Protein AF-A0A6B3HV10-F1 (afdb_monomer_lite)

Foldseek 3Di:
DVCVQFVPKDFPDPPVPFAWDPDPPDTDTPDGHIDTDDDPPPDDPPDPDDDD

Radius of gyration: 16.05 Å; chains: 1; bounding box: 33×22×42 Å

Structure (mmCIF, N/CA/C/O backbone):
data_AF-A0A6B3HV10-F1
#
_entry.id   AF-A0A6B3HV10-F1
#
loop_
_atom_site.group_PDB
_atom_site.id
_atom_site.type_symbol
_atom_site.label_atom_id
_atom_site.label_alt_id
_atom_site.label_comp_id
_atom_site.label_asym_id
_atom_site.label_entity_id
_atom_site.label_seq_id
_atom_site.pdbx_PDB_ins_code
_atom_site.Cartn_x
_atom_site.Cartn_y
_atom_site.Cartn_z
_atom_site.occupancy
_atom_site.B_iso_or_equiv
_atom_site.auth_seq_id
_atom_site.auth_comp_id
_atom_site.auth_asym_id
_atom_site.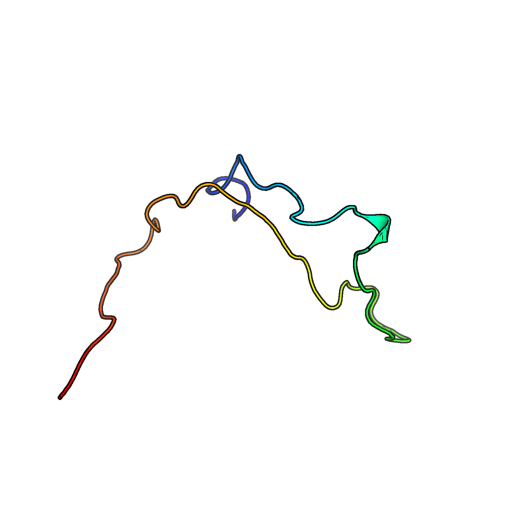auth_atom_id
_atom_site.pdbx_PDB_model_num
ATOM 1 N N . VAL A 1 1 ? -2.880 -12.502 8.239 1.00 61.22 1 VAL A N 1
ATOM 2 C CA . VAL A 1 1 ? -3.012 -11.970 9.620 1.00 61.22 1 VAL A CA 1
ATOM 3 C C . VAL A 1 1 ? -2.483 -10.534 9.786 1.00 61.22 1 VAL A C 1
ATOM 5 O O . VAL A 1 1 ? -2.667 -9.966 10.848 1.00 61.22 1 VAL A O 1
ATOM 8 N N . LEU A 1 2 ? -1.861 -9.911 8.768 1.00 61.81 2 LEU A N 1
ATOM 9 C CA . LEU A 1 2 ? -1.402 -8.509 8.839 1.00 61.81 2 LEU A CA 1
ATOM 10 C C . LEU A 1 2 ? -2.555 -7.495 8.696 1.00 61.81 2 LEU A C 1
ATOM 12 O O . LEU A 1 2 ? -2.647 -6.566 9.487 1.00 61.81 2 LEU A O 1
ATOM 16 N N . LEU A 1 3 ? -3.466 -7.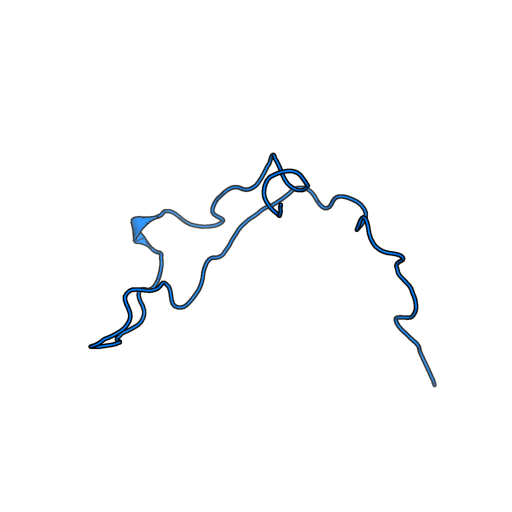732 7.745 1.00 64.56 3 LEU A N 1
ATOM 17 C CA . LEU A 1 3 ? -4.627 -6.867 7.468 1.00 64.56 3 LEU A CA 1
ATOM 18 C C . LEU A 1 3 ? -5.635 -6.785 8.627 1.00 64.56 3 LEU A C 1
ATOM 20 O O . LEU A 1 3 ? -6.383 -5.828 8.722 1.00 64.56 3 LEU A O 1
ATOM 24 N N . ASP A 1 4 ? -5.627 -7.769 9.526 1.00 65.06 4 ASP A N 1
ATOM 25 C CA . ASP A 1 4 ? -6.474 -7.782 10.726 1.00 65.06 4 ASP A CA 1
ATOM 26 C C . ASP A 1 4 ? -5.994 -6.776 11.790 1.00 65.06 4 ASP A C 1
ATOM 28 O O . ASP A 1 4 ? -6.757 -6.330 12.638 1.00 65.06 4 ASP A O 1
ATOM 32 N N . ARG A 1 5 ? -4.707 -6.397 11.742 1.00 62.53 5 ARG A N 1
ATOM 33 C CA . ARG A 1 5 ? -4.083 -5.482 12.712 1.00 62.53 5 ARG A CA 1
ATOM 34 C C . ARG A 1 5 ? -3.943 -4.050 12.211 1.00 62.53 5 ARG A C 1
ATOM 36 O O . ARG A 1 5 ? -3.694 -3.162 13.017 1.00 62.53 5 ARG A O 1
ATOM 43 N N . LEU A 1 6 ? -4.051 -3.844 10.904 1.00 65.75 6 LEU A N 1
ATOM 44 C CA . LEU A 1 6 ? -3.997 -2.538 10.259 1.00 65.75 6 LEU A CA 1
ATOM 45 C C . LEU A 1 6 ? -5.145 -2.487 9.242 1.00 65.75 6 LEU A C 1
ATOM 47 O O . LEU A 1 6 ? -4.917 -2.735 8.058 1.00 65.75 6 LEU A O 1
ATOM 51 N N . PRO A 1 7 ? -6.387 -2.265 9.704 1.00 66.19 7 PRO A N 1
ATOM 52 C CA . PRO A 1 7 ? -7.525 -2.129 8.801 1.00 66.19 7 PRO A CA 1
ATOM 53 C C . PRO A 1 7 ? -7.411 -0.867 7.926 1.00 66.19 7 PRO A C 1
ATOM 55 O O . PRO A 1 7 ? -7.868 -0.886 6.788 1.00 66.19 7 PRO A O 1
ATOM 58 N N . ASP A 1 8 ? -6.735 0.180 8.418 1.00 73.75 8 ASP A N 1
ATOM 59 C CA . ASP A 1 8 ? -6.561 1.473 7.739 1.00 73.75 8 ASP A CA 1
ATOM 60 C C . ASP A 1 8 ? -5.191 1.577 7.037 1.00 73.75 8 ASP A C 1
ATOM 62 O O . ASP A 1 8 ? -4.343 2.388 7.417 1.00 73.75 8 ASP A O 1
ATOM 66 N N . VAL A 1 9 ? -4.924 0.703 6.060 1.00 79.25 9 VAL A N 1
ATOM 67 C CA . VAL A 1 9 ? -3.704 0.764 5.231 1.00 79.25 9 VAL A CA 1
ATOM 68 C C . VAL A 1 9 ? -4.051 1.322 3.863 1.00 79.25 9 VAL A C 1
ATOM 70 O O . VAL A 1 9 ? -4.694 0.645 3.063 1.00 79.25 9 VAL A O 1
ATOM 73 N N . ASP A 1 10 ? -3.535 2.509 3.572 1.00 86.62 10 ASP A N 1
ATOM 74 C CA . ASP A 1 10 ? -3.671 3.157 2.273 1.00 86.62 10 ASP A CA 1
ATOM 75 C C . ASP A 1 10 ? -2.317 3.255 1.567 1.00 86.62 10 ASP A C 1
ATOM 77 O O . ASP A 1 10 ? -1.259 3.307 2.197 1.00 86.62 10 ASP A O 1
ATOM 81 N N . LEU A 1 11 ? -2.322 3.282 0.233 1.00 88.25 11 LEU A N 1
ATOM 82 C CA . LEU A 1 11 ? -1.098 3.540 -0.521 1.00 88.25 11 LEU A CA 1
ATOM 83 C C . LEU A 1 11 ? -0.657 4.990 -0.300 1.00 88.25 11 LEU A C 1
ATOM 85 O O . LEU A 1 11 ? -1.432 5.923 -0.491 1.00 88.25 11 LEU A O 1
ATOM 89 N N . ALA A 1 12 ? 0.616 5.187 0.041 1.00 88.62 12 ALA A N 1
ATOM 90 C CA . ALA A 1 12 ? 1.179 6.527 0.205 1.00 88.62 12 ALA A CA 1
ATOM 91 C C . ALA A 1 12 ? 1.321 7.280 -1.130 1.00 88.62 12 ALA A C 1
ATOM 93 O O . ALA A 1 12 ? 1.532 8.491 -1.142 1.00 88.62 12 ALA A O 1
ATOM 94 N N . VAL A 1 13 ? 1.247 6.558 -2.251 1.00 88.94 13 VAL A N 1
ATOM 95 C CA . VAL A 1 13 ? 1.367 7.080 -3.617 1.00 88.94 13 VAL A CA 1
ATOM 96 C C . VAL A 1 13 ? 0.306 6.440 -4.520 1.00 88.94 13 VAL A C 1
ATOM 98 O O . VAL A 1 13 ? -0.137 5.327 -4.232 1.00 88.94 13 VAL A O 1
ATOM 101 N N . PRO A 1 14 ? -0.088 7.085 -5.634 1.00 86.38 14 PRO A N 1
ATOM 102 C CA . PRO A 1 14 ? -0.966 6.467 -6.626 1.00 86.38 14 PRO A CA 1
ATOM 103 C C . PRO A 1 14 ? -0.403 5.136 -7.142 1.00 86.38 14 PRO A C 1
ATOM 105 O O . PRO A 1 14 ? 0.811 4.986 -7.306 1.00 86.38 14 PRO A O 1
ATOM 108 N N . ALA A 1 15 ? -1.279 4.169 -7.425 1.00 85.12 15 ALA A N 1
ATOM 109 C CA . ALA A 1 15 ? -0.887 2.807 -7.799 1.00 85.12 15 ALA A CA 1
ATOM 110 C C . ALA A 1 15 ? -0.025 2.749 -9.075 1.00 85.12 15 ALA A C 1
ATOM 112 O O . ALA A 1 15 ? 0.778 1.834 -9.259 1.00 85.12 15 ALA A O 1
ATOM 113 N N . GLU A 1 16 ? -0.162 3.744 -9.947 1.00 86.00 16 GLU A N 1
ATOM 114 C CA . GLU A 1 16 ? 0.580 3.892 -11.197 1.00 86.00 16 GLU A CA 1
ATOM 115 C C . GLU A 1 16 ? 2.042 4.290 -10.960 1.00 86.00 16 GLU A C 1
ATOM 117 O O . GLU A 1 16 ? 2.892 4.030 -11.810 1.00 86.00 16 GLU A O 1
ATOM 122 N N . GLN A 1 17 ? 2.343 4.888 -9.802 1.00 87.56 17 GLN A N 1
ATOM 123 C CA . GLN A 1 17 ? 3.696 5.282 -9.397 1.00 87.56 17 GLN A CA 1
ATOM 124 C C . GLN A 1 17 ? 4.445 4.160 -8.666 1.00 87.56 17 GLN A C 1
ATOM 126 O O . GLN A 1 17 ? 5.609 4.327 -8.304 1.00 87.56 17 GLN A O 1
ATOM 131 N N . LEU A 1 18 ? 3.804 3.007 -8.447 1.00 89.00 18 LEU A N 1
ATOM 132 C CA . LEU A 1 18 ? 4.443 1.872 -7.794 1.00 89.00 18 LEU A CA 1
ATOM 133 C C . LEU A 1 18 ? 5.516 1.268 -8.703 1.00 89.00 18 LEU A C 1
ATOM 135 O O . LEU A 1 18 ? 5.239 0.708 -9.769 1.00 89.00 18 LEU A O 1
ATOM 139 N N . THR A 1 19 ? 6.762 1.340 -8.241 1.00 87.19 19 THR A N 1
ATOM 140 C CA . THR A 1 19 ? 7.908 0.790 -8.959 1.00 87.19 19 THR A CA 1
ATOM 141 C C . THR A 1 19 ? 7.808 -0.728 -9.012 1.00 87.19 19 THR A C 1
ATOM 143 O O . THR A 1 19 ? 7.838 -1.420 -7.993 1.00 87.19 19 THR A O 1
ATOM 146 N N . ARG A 1 20 ? 7.723 -1.273 -10.226 1.00 84.06 20 ARG A N 1
ATOM 147 C CA . ARG A 1 20 ? 7.785 -2.719 -10.450 1.00 84.06 20 ARG A CA 1
ATOM 148 C C . ARG A 1 20 ? 9.230 -3.185 -10.422 1.00 84.06 20 ARG A C 1
ATOM 150 O O . ARG A 1 20 ? 10.113 -2.529 -10.975 1.00 84.06 20 ARG A O 1
ATOM 157 N N . ARG A 1 21 ? 9.459 -4.367 -9.851 1.00 83.12 21 ARG A N 1
ATOM 158 C CA . ARG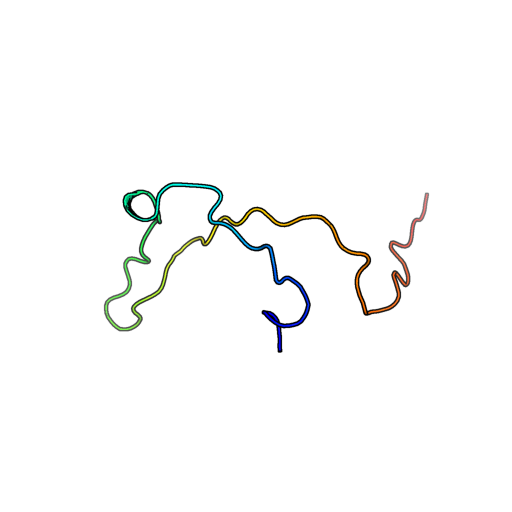 A 1 21 ? 10.770 -5.002 -9.934 1.00 83.12 21 ARG A CA 1
ATOM 159 C C . ARG A 1 21 ? 11.069 -5.381 -11.382 1.00 83.12 21 ARG A C 1
ATOM 161 O O . ARG A 1 21 ? 10.267 -6.097 -11.988 1.00 83.12 21 ARG A O 1
ATOM 168 N N . PRO A 1 22 ? 12.237 -4.999 -11.919 1.00 78.75 22 PRO A N 1
ATOM 169 C CA . PRO A 1 22 ? 12.723 -5.533 -13.180 1.00 78.75 22 PRO A CA 1
ATOM 170 C C . PRO A 1 22 ? 13.234 -6.960 -12.932 1.00 78.75 22 PRO A C 1
ATOM 172 O O . PRO A 1 22 ? 14.425 -7.184 -12.732 1.00 78.75 22 PRO A O 1
ATOM 175 N N . SER A 1 23 ? 12.332 -7.942 -12.855 1.00 77.19 23 SER A N 1
ATOM 176 C CA . SER A 1 23 ? 12.705 -9.352 -12.704 1.00 77.19 23 SER A CA 1
ATOM 177 C C . SER A 1 23 ? 12.036 -10.213 -13.780 1.00 77.19 23 SER A C 1
ATOM 179 O O . SER A 1 23 ? 10.815 -10.153 -13.922 1.00 77.19 23 SER A O 1
ATOM 181 N N . PRO A 1 24 ? 12.808 -11.034 -14.521 1.00 76.19 24 PRO A N 1
ATOM 182 C C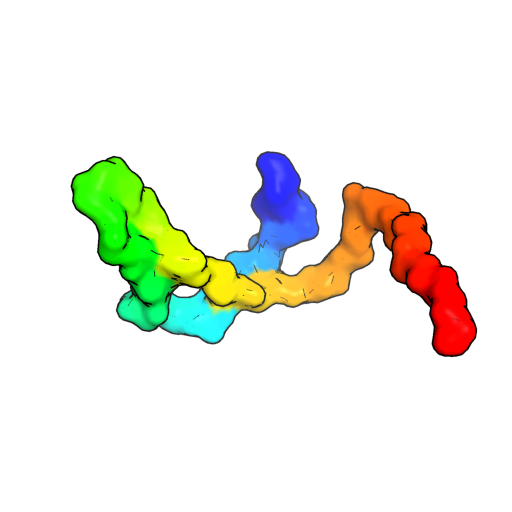A . PRO A 1 24 ? 12.254 -11.875 -15.586 1.00 76.19 24 PRO A CA 1
ATOM 183 C C . PRO A 1 24 ? 11.365 -13.017 -15.075 1.00 76.19 24 PRO A C 1
ATOM 185 O O . PRO A 1 24 ? 10.507 -13.496 -15.807 1.00 76.19 24 PRO A O 1
ATOM 188 N N . TRP A 1 25 ? 11.560 -13.448 -13.823 1.00 78.69 25 TRP A N 1
ATOM 189 C CA . TRP A 1 25 ? 10.861 -14.599 -13.234 1.00 78.69 25 TRP A CA 1
ATOM 190 C C . TRP A 1 25 ? 9.887 -14.223 -12.114 1.00 78.69 25 TRP A C 1
ATOM 192 O O . TRP A 1 25 ? 8.907 -14.929 -11.893 1.00 78.69 25 TRP A O 1
ATOM 202 N N . LEU A 1 26 ? 10.126 -13.115 -11.407 1.00 78.31 26 LEU A N 1
ATOM 203 C CA . LEU A 1 26 ? 9.301 -12.681 -10.281 1.00 78.31 26 LEU A CA 1
ATOM 204 C C . LEU A 1 26 ? 8.551 -11.398 -10.629 1.00 78.31 26 LEU A C 1
ATOM 206 O O . LEU A 1 26 ? 9.145 -10.332 -10.759 1.00 78.31 26 LEU A O 1
ATOM 210 N N . ARG A 1 27 ? 7.220 -11.465 -10.687 1.00 76.25 27 ARG A N 1
ATOM 211 C CA . ARG A 1 27 ? 6.397 -10.251 -10.669 1.00 76.25 27 ARG A CA 1
ATOM 212 C C . ARG A 1 27 ? 6.208 -9.798 -9.228 1.00 76.25 27 ARG A C 1
ATOM 214 O O . ARG A 1 27 ? 5.493 -10.436 -8.466 1.00 76.25 27 ARG A O 1
ATOM 221 N N . GLY A 1 28 ? 6.839 -8.685 -8.876 1.00 85.25 28 GLY A N 1
ATOM 222 C CA . GLY A 1 28 ? 6.674 -8.030 -7.583 1.00 85.25 28 GLY A CA 1
ATOM 223 C C . GLY A 1 28 ? 6.902 -6.530 -7.697 1.00 85.25 28 GLY A C 1
ATOM 224 O O . GLY A 1 28 ? 7.479 -6.055 -8.678 1.00 85.25 28 GLY A O 1
ATOM 225 N N . LEU A 1 29 ? 6.434 -5.789 -6.701 1.00 85.94 29 LEU A N 1
ATOM 226 C CA . LEU A 1 29 ? 6.794 -4.385 -6.530 1.00 85.94 29 LEU A CA 1
ATOM 227 C C . LEU A 1 29 ? 8.156 -4.299 -5.840 1.00 85.94 29 LEU A C 1
ATOM 229 O O . LEU A 1 29 ? 8.501 -5.174 -5.044 1.00 85.94 29 LEU A O 1
ATOM 233 N N . THR A 1 30 ? 8.954 -3.301 -6.212 1.00 86.25 30 THR A N 1
ATOM 234 C CA . THR A 1 30 ? 10.241 -3.023 -5.557 1.00 86.25 30 THR A CA 1
ATOM 235 C C . THR A 1 30 ? 9.978 -2.414 -4.194 1.00 86.25 30 THR A C 1
ATOM 237 O O . THR A 1 30 ? 10.546 -2.860 -3.204 1.00 86.25 30 THR A O 1
ATOM 240 N N . ASP A 1 31 ? 9.022 -1.491 -4.155 1.00 86.69 31 ASP A N 1
ATOM 241 C CA . ASP A 1 31 ? 8.589 -0.787 -2.965 1.00 86.69 31 ASP A CA 1
ATOM 242 C C . ASP A 1 31 ? 7.063 -0.752 -2.933 1.00 86.69 31 ASP A C 1
ATOM 244 O O . ASP A 1 31 ? 6.402 -0.616 -3.967 1.00 86.69 31 ASP A O 1
ATOM 248 N N . LEU A 1 32 ? 6.508 -0.870 -1.731 1.00 88.31 32 LEU A N 1
ATOM 249 C CA . LEU A 1 32 ? 5.083 -0.700 -1.474 1.00 88.31 32 LEU A CA 1
ATOM 250 C C . LEU A 1 32 ? 4.920 0.334 -0.355 1.00 88.31 32 LEU A C 1
ATOM 252 O O . LEU A 1 32 ? 4.780 -0.040 0.811 1.00 88.31 32 LEU A O 1
ATOM 256 N N . PRO A 1 33 ? 5.017 1.632 -0.683 1.00 86.44 33 PRO A N 1
ATOM 257 C CA . PRO A 1 33 ? 4.880 2.684 0.305 1.00 86.44 33 PRO A CA 1
ATOM 258 C C . PRO A 1 33 ? 3.413 2.776 0.741 1.00 86.44 33 PRO A C 1
ATOM 260 O O . PRO A 1 33 ? 2.512 2.987 -0.074 1.00 86.44 33 PRO A O 1
ATOM 263 N N . VAL A 1 34 ? 3.181 2.595 2.038 1.00 86.75 34 VAL A N 1
ATOM 264 C CA . VAL A 1 34 ? 1.853 2.616 2.656 1.00 86.75 34 VAL A CA 1
ATOM 265 C C . VAL A 1 34 ? 1.815 3.600 3.813 1.00 86.75 34 VAL A C 1
ATOM 267 O O . VAL A 1 34 ? 2.799 3.770 4.534 1.00 86.75 34 VAL A O 1
ATOM 270 N N . LEU A 1 35 ? 0.664 4.232 3.987 1.00 85.38 35 LEU A N 1
ATOM 271 C CA . LEU A 1 35 ? 0.317 5.013 5.159 1.00 85.38 35 LEU A CA 1
ATOM 272 C C . LEU A 1 35 ? -0.624 4.177 6.016 1.00 85.38 35 LEU A C 1
ATOM 274 O O . LEU A 1 35 ? -1.515 3.502 5.507 1.00 85.38 35 LEU A O 1
ATOM 278 N N . PHE A 1 36 ? -0.405 4.217 7.321 1.00 81.12 36 PHE A N 1
ATOM 279 C CA . PHE A 1 36 ? -1.297 3.598 8.285 1.00 81.12 36 PHE A CA 1
ATOM 280 C C . PHE A 1 36 ? -1.301 4.414 9.567 1.00 81.12 36 PHE A C 1
ATOM 282 O O . PHE A 1 36 ? -0.302 5.049 9.922 1.00 81.12 36 PHE A O 1
ATOM 289 N N . THR A 1 37 ? -2.417 4.372 10.286 1.00 78.88 37 THR A N 1
ATOM 290 C CA . THR A 1 37 ? -2.497 4.975 11.615 1.00 78.88 37 THR A CA 1
ATOM 291 C C . THR A 1 37 ? -1.625 4.160 12.575 1.00 78.88 37 THR A C 1
ATOM 293 O O . THR A 1 37 ? -1.855 2.952 12.723 1.00 78.88 37 THR A O 1
ATOM 296 N N . PRO A 1 38 ? -0.610 4.764 13.229 1.00 72.31 38 PRO A N 1
ATOM 297 C CA . PRO A 1 38 ? 0.294 4.039 14.110 1.00 72.31 38 PRO A CA 1
ATOM 298 C C . PRO A 1 38 ? -0.492 3.459 15.287 1.00 72.31 38 PRO A C 1
ATOM 300 O O . PRO A 1 38 ? -0.878 4.158 16.221 1.00 72.31 38 PRO A O 1
ATOM 303 N N . THR A 1 39 ? -0.735 2.155 15.220 1.00 67.50 39 THR A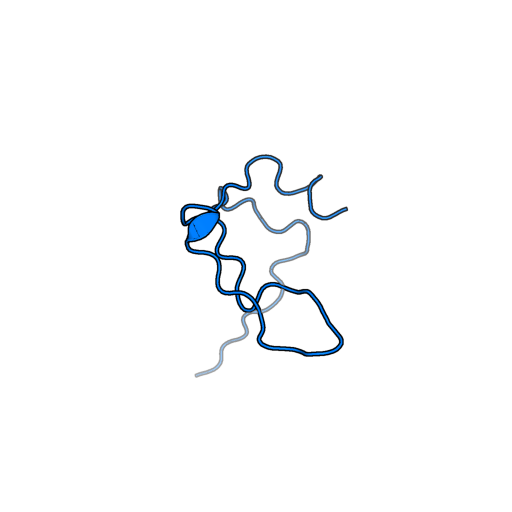 N 1
ATOM 304 C CA . THR A 1 39 ? -1.421 1.398 16.264 1.00 67.50 39 THR A CA 1
ATOM 305 C C . THR A 1 39 ? -0.353 0.750 17.143 1.00 67.50 39 THR A C 1
ATOM 307 O O . THR 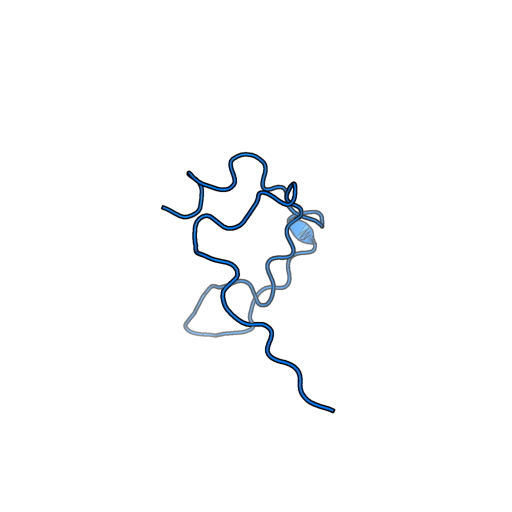A 1 39 ? 0.636 0.246 16.597 1.00 67.50 39 THR A O 1
ATOM 310 N N . PRO A 1 40 ? -0.483 0.766 18.484 1.00 66.19 40 PRO A N 1
ATOM 311 C CA . PRO A 1 40 ? 0.494 0.136 19.361 1.00 66.19 40 PRO A CA 1
ATOM 312 C C . PRO A 1 40 ? 0.743 -1.305 18.915 1.00 66.19 40 PRO A C 1
ATOM 314 O O . PRO A 1 40 ? -0.192 -2.095 18.775 1.00 66.19 40 PRO A O 1
ATOM 317 N N . ALA A 1 41 ? 2.012 -1.625 18.649 1.00 63.75 41 ALA A N 1
ATOM 318 C CA . ALA A 1 41 ? 2.401 -2.938 18.168 1.00 63.75 41 ALA A CA 1
ATOM 319 C C . ALA A 1 41 ? 1.859 -4.004 19.130 1.00 63.75 41 ALA A C 1
ATOM 321 O O . ALA A 1 41 ? 2.188 -4.017 20.318 1.00 63.75 41 ALA A O 1
ATOM 322 N N . LEU A 1 42 ? 1.015 -4.905 18.621 1.00 64.62 42 LEU A N 1
ATOM 323 C CA . LEU A 1 42 ? 0.525 -6.062 19.372 1.00 64.62 42 LEU A CA 1
ATOM 324 C C . LEU A 1 42 ? 1.655 -7.104 19.414 1.00 64.62 42 LEU A C 1
ATOM 326 O O . LEU A 1 42 ? 1.690 -8.088 18.672 1.00 64.62 42 LEU A O 1
ATOM 330 N N . GLY A 1 43 ? 2.653 -6.763 20.219 1.00 59.69 43 GLY A N 1
ATOM 331 C CA . GLY A 1 43 ? 3.961 -7.374 20.356 1.00 59.69 43 GLY A CA 1
ATOM 332 C C . GLY A 1 43 ? 4.779 -6.403 21.195 1.00 59.69 43 GLY A C 1
ATOM 333 O O . GLY A 1 43 ? 5.045 -5.292 20.752 1.00 59.69 43 GLY A O 1
ATOM 334 N N . ARG A 1 44 ? 5.068 -6.790 22.442 1.00 57.81 44 ARG A N 1
ATOM 335 C CA . ARG A 1 44 ? 5.783 -5.993 23.451 1.00 57.81 44 ARG A CA 1
ATOM 336 C C . ARG A 1 44 ? 6.815 -5.053 22.796 1.00 57.81 44 ARG A C 1
ATOM 338 O O . ARG A 1 44 ? 7.712 -5.578 22.136 1.00 57.81 44 ARG A O 1
ATOM 345 N N . PRO A 1 45 ? 6.765 -3.720 23.005 1.00 60.03 45 PRO A N 1
ATOM 346 C CA . PRO A 1 45 ? 7.917 -2.863 22.748 1.00 60.03 45 PRO A CA 1
ATOM 347 C C . PRO A 1 45 ? 8.989 -3.219 23.785 1.00 60.03 45 PRO A C 1
ATOM 349 O O . PRO A 1 45 ? 9.111 -2.613 24.845 1.00 60.03 45 PRO A O 1
ATOM 352 N N . GLY A 1 46 ? 9.679 -4.325 23.533 1.00 62.25 46 GLY A N 1
ATOM 353 C CA . GLY A 1 46 ? 10.739 -4.862 24.359 1.00 62.25 46 GLY A CA 1
ATOM 354 C C . GLY A 1 46 ? 12.052 -4.482 23.719 1.00 62.25 46 GLY A C 1
ATOM 355 O O . GLY A 1 46 ? 12.487 -5.145 22.785 1.00 62.25 46 GLY A O 1
ATOM 356 N N . SER A 1 47 ? 12.662 -3.438 24.273 1.00 66.06 47 SER A N 1
ATOM 357 C CA . SER A 1 47 ? 14.090 -3.156 24.144 1.00 66.06 47 SER A CA 1
ATOM 358 C C . SER A 1 47 ? 14.538 -2.557 22.806 1.00 66.06 47 SER A C 1
ATOM 360 O O . SER A 1 47 ? 15.350 -3.144 22.096 1.00 66.06 47 SER A O 1
ATOM 362 N N . PHE A 1 48 ? 14.162 -1.303 22.535 1.00 63.53 48 PHE A N 1
ATOM 363 C CA . PHE A 1 48 ? 15.162 -0.391 21.965 1.00 63.53 48 PHE A CA 1
ATOM 364 C C . PHE A 1 48 ? 16.168 -0.100 23.084 1.00 63.53 48 PHE A C 1
ATOM 366 O O . PHE A 1 48 ? 16.014 0.844 23.854 1.00 63.53 48 PHE A O 1
ATOM 373 N N . GLY A 1 49 ? 17.114 -1.020 23.278 1.00 53.16 49 GLY A N 1
ATOM 374 C CA . GLY A 1 49 ? 18.185 -0.852 24.247 1.00 53.16 49 GLY A CA 1
ATOM 375 C C . GLY A 1 49 ? 19.069 0.316 23.826 1.00 53.16 49 GLY A C 1
ATOM 376 O O . GLY A 1 49 ? 19.639 0.291 22.739 1.00 53.16 49 GLY A O 1
ATOM 377 N N . GLY A 1 50 ? 19.206 1.311 24.705 1.00 53.62 50 GLY A N 1
ATOM 378 C CA . GLY A 1 50 ? 20.462 2.060 24.785 1.00 53.62 50 GLY A CA 1
ATOM 379 C C . GLY A 1 50 ? 21.615 1.093 25.100 1.00 53.62 50 GLY A C 1
ATOM 380 O O . GLY A 1 50 ? 21.363 -0.012 25.598 1.00 53.62 50 GLY A O 1
ATOM 381 N N . PRO A 1 51 ? 22.874 1.477 24.834 1.00 63.88 51 PRO A N 1
ATOM 382 C CA . PRO A 1 51 ? 23.536 2.331 25.824 1.00 63.88 51 PRO A CA 1
ATOM 383 C C . PRO A 1 51 ? 24.523 3.392 25.287 1.00 63.88 51 PRO A C 1
ATOM 385 O O . PRO A 1 51 ? 25.130 3.211 24.234 1.00 63.88 51 PRO A O 1
ATOM 388 N N . ALA A 1 52 ? 24.737 4.378 26.175 1.00 54.09 52 ALA A N 1
ATOM 389 C CA . ALA A 1 52 ? 25.798 5.395 26.275 1.00 54.09 52 ALA A CA 1
ATOM 390 C C . ALA A 1 52 ? 25.692 6.639 25.378 1.00 54.09 52 ALA A C 1
ATOM 392 O O . ALA A 1 52 ? 25.951 6.548 24.161 1.00 54.09 52 ALA A O 1
#

pLDDT: mean 74.73, std 11.38, range [53.16, 89.0]

Secondary structure (DSSP, 8-state):
--TTT-S-EEESS-GGGPPBP--SS---BS---EEE--PPPSS---------

Sequence (52 aa):
VLLDRLPDVDLAVPAEQLTRRPSPWLRGLTDLPVLFTPTPALGRPGSFGGPA